Protein AF-X1DY69-F1 (afdb_monomer)

Organism: NCBI:txid412755

Solvent-accessible surface area (backbone atoms only — not comparable to full-atom values): 6921 Å² total; per-residue (Å²): 137,83,84,81,84,79,81,90,80,87,80,80,92,73,84,82,73,91,69,88,71,72,81,78,70,73,78,84,70,74,70,54,72,68,55,48,51,52,51,53,50,49,52,49,42,49,50,51,37,48,61,37,5,77,75,42,35,67,41,40,54,68,51,47,30,70,76,49,75,39,61,68,73,64,37,51,53,46,54,52,53,35,56,77,64,65,55,43,48,70,83,46,101,53,31,40,25,22,62,59,8,53,54,45,43,50,54,53,52,69,72,75,107

Foldseek 3Di:
DDDDDDDDDDDDDDPPDDDDPDPPPPPPPPPDVVVVVLVVLLVQLLVQQVVCLQVLHKDFLVRSCVRSVDDDPSSVVSVVVCVVVVQWDAPDPGITHGPSSVVVPVVVVVVVD

Radius of gyration: 26.83 Å; Cα contacts (8 Å, |Δi|>4): 87; chains: 1; bounding box: 42×51×78 Å

Sequence (113 aa):
MPWVSVEKKVIGTVELREEGVPPVVPPVVPPSPIIASFIDEHRKLKAIIDKHGTRGECVTRGTMESEGEVMGERMDMHIQKFKEHDVFESITEEGFCGKEALKRLKTKLEVEL

pLDDT: mean 74.64, std 17.35, range [32.94, 93.62]

Nearest PDB structures (foldseek):
  2lnb-assembly1_A  TM=8.850E-01  e=1.743E-02  Homo sapiens
  7wup-assembly1_B  TM=5.433E-01  e=1.054E-01  Apiospora montagnei NRRL 25634
  4qvg-assembly1_A  TM=5.053E-01  e=9.265E-02  Streptosporangium sibiricum
  7wdq-assembly2_D  TM=5.499E-01  e=1.762E-01  Nisaea denitrificans DSM 18348
  2r3s-assembly1_B  TM=4.977E-01  e=2.429E-01  Nostoc punctiforme PCC 73102

Mean predicted aligned error: 14.54 Å

Secondary structure (DSSP, 8-state):
------------------------PPP--PPPHHHHHHHHHHHHHHHHHHHHHTTT-PEEHHHHHHHH---HHHHHHHHHHHHHTT-EEESSSSEEEEHHHHHHHHHHHHHH-

Structure (mmCIF, N/CA/C/O backbone):
data_AF-X1DY69-F1
#
_entry.id   AF-X1DY69-F1
#
loop_
_atom_site.group_PDB
_atom_site.id
_atom_site.type_symbol
_atom_site.label_atom_id
_atom_site.label_alt_id
_atom_site.label_comp_id
_atom_site.label_asym_id
_atom_site.label_entity_id
_atom_site.label_seq_id
_atom_site.pdbx_PDB_ins_code
_atom_site.Cartn_x
_atom_site.Cartn_y
_atom_site.Cartn_z
_atom_site.occupancy
_atom_site.B_iso_or_equiv
_atom_site.auth_seq_id
_atom_site.auth_comp_id
_atom_site.auth_asym_id
_atom_site.auth_atom_id
_atom_site.pdbx_PDB_model_num
ATOM 1 N N . MET A 1 1 ? -27.008 42.119 -35.459 1.00 38.09 1 MET A N 1
ATOM 2 C CA . MET A 1 1 ? -25.534 42.232 -35.535 1.00 38.09 1 MET A CA 1
ATOM 3 C C . MET A 1 1 ? -25.020 41.143 -36.470 1.00 38.09 1 MET A C 1
ATOM 5 O O . MET A 1 1 ? -25.661 40.100 -36.534 1.00 38.09 1 MET A O 1
ATOM 9 N N . PRO A 1 2 ? -24.008 41.443 -37.293 1.00 42.91 2 PRO A N 1
ATOM 10 C CA . PRO A 1 2 ? -23.859 40.899 -38.640 1.00 42.91 2 PRO A CA 1
ATOM 11 C C . PRO A 1 2 ? -23.109 39.564 -38.674 1.00 42.91 2 PRO A C 1
ATOM 13 O O . PRO A 1 2 ? -22.113 39.381 -37.982 1.00 42.91 2 PRO A O 1
ATOM 16 N N . TRP A 1 3 ? -23.565 38.668 -39.548 1.00 32.94 3 TRP A N 1
ATOM 17 C CA . TRP A 1 3 ? -22.788 37.528 -40.020 1.00 32.94 3 TRP A CA 1
ATOM 18 C C . TRP A 1 3 ? -21.900 38.037 -41.154 1.00 32.94 3 TRP A C 1
ATOM 20 O O . TRP A 1 3 ? -22.392 38.351 -42.237 1.00 32.94 3 TRP A O 1
ATOM 30 N N . VAL A 1 4 ? -20.603 38.181 -40.895 1.00 46.66 4 VAL A N 1
ATOM 31 C CA . VAL A 1 4 ? -19.625 38.452 -41.952 1.00 46.66 4 VAL A CA 1
ATOM 32 C C . VAL A 1 4 ? -19.338 37.122 -42.639 1.00 46.66 4 VAL A C 1
ATOM 34 O O . VAL A 1 4 ? -18.714 36.233 -42.066 1.00 46.66 4 VAL A O 1
ATOM 37 N N . SER A 1 5 ? -19.848 36.982 -43.861 1.00 48.22 5 SER A N 1
ATOM 38 C CA . SER A 1 5 ? -19.438 35.923 -44.778 1.00 48.22 5 SER A CA 1
ATOM 39 C C . SER A 1 5 ? -18.033 36.244 -45.270 1.00 48.22 5 SER A C 1
ATOM 41 O O . SER A 1 5 ? -17.827 37.296 -45.870 1.00 48.22 5 SER A O 1
ATOM 43 N N . VAL A 1 6 ? -17.077 35.354 -45.011 1.00 42.38 6 VAL A N 1
ATOM 44 C CA . VAL A 1 6 ? -15.742 35.426 -45.612 1.00 42.38 6 VAL A CA 1
ATOM 45 C C . VAL A 1 6 ? -15.635 34.341 -46.675 1.00 42.38 6 VAL A C 1
ATOM 47 O O . VAL A 1 6 ? -15.990 33.181 -46.466 1.00 42.38 6 VAL A O 1
ATOM 50 N N . GLU A 1 7 ? -15.219 34.798 -47.848 1.00 45.50 7 GLU A N 1
ATOM 51 C CA . GLU A 1 7 ? -15.306 34.157 -49.148 1.00 45.50 7 GLU A CA 1
ATOM 52 C C . GLU A 1 7 ? -14.455 32.885 -49.269 1.00 45.50 7 GLU A C 1
ATOM 54 O O . GLU A 1 7 ? -13.296 32.819 -48.855 1.00 45.50 7 GLU A O 1
ATOM 59 N N . LYS A 1 8 ? -15.031 31.877 -49.932 1.00 48.97 8 LYS A N 1
ATOM 60 C CA . LYS A 1 8 ? -14.325 30.697 -50.439 1.00 48.97 8 LYS A CA 1
ATOM 61 C C . LYS A 1 8 ? -13.375 31.118 -51.560 1.00 48.97 8 LYS A C 1
ATOM 63 O O . LYS A 1 8 ? -13.828 31.471 -52.646 1.00 48.97 8 LYS A O 1
ATOM 68 N N . LYS A 1 9 ? -12.068 30.960 -51.346 1.00 41.47 9 LYS A N 1
ATOM 69 C CA . LYS A 1 9 ? -11.077 30.924 -52.428 1.00 41.47 9 LYS A CA 1
ATOM 70 C C . LYS A 1 9 ? -10.537 29.503 -52.550 1.00 41.47 9 LYS A C 1
ATOM 72 O O . LYS A 1 9 ? -9.738 29.051 -51.740 1.00 41.47 9 LYS A O 1
ATOM 77 N N . VAL A 1 10 ? -11.056 28.786 -53.542 1.00 51.62 10 VAL A N 1
ATOM 78 C CA . VAL A 1 10 ? -10.620 27.441 -53.929 1.00 51.62 10 VAL A CA 1
ATOM 79 C C . VAL A 1 10 ? -9.338 27.579 -54.745 1.00 51.62 10 VAL A C 1
ATOM 81 O O . VAL A 1 10 ? -9.346 28.254 -55.772 1.00 51.62 10 VAL A O 1
ATOM 84 N N . ILE A 1 11 ? -8.251 26.939 -54.317 1.00 42.50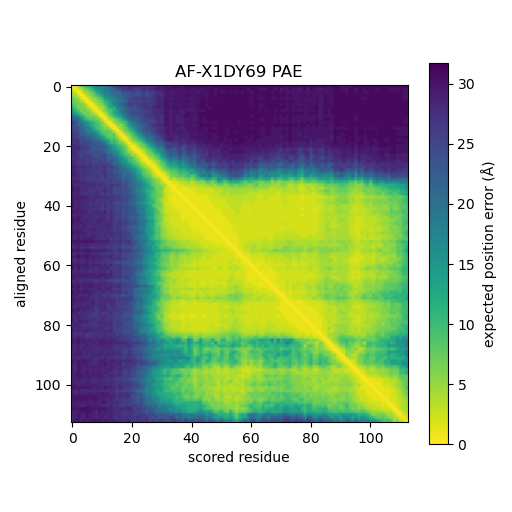 11 ILE A N 1
ATOM 85 C CA . ILE A 1 11 ? -7.083 26.688 -55.166 1.00 42.50 11 ILE A CA 1
ATOM 86 C C . ILE A 1 11 ? -6.631 25.255 -54.893 1.00 42.50 11 ILE A C 1
ATOM 88 O O . ILE A 1 11 ? -6.218 24.941 -53.782 1.00 42.50 11 ILE A O 1
ATOM 92 N N . GLY A 1 12 ? -6.704 24.413 -55.922 1.00 38.62 12 GLY A N 1
ATOM 93 C CA . GLY A 1 12 ? -6.018 23.124 -55.959 1.00 38.62 12 GLY A CA 1
ATOM 94 C C . GLY A 1 12 ? -6.945 21.917 -55.898 1.00 38.62 12 GLY A C 1
ATOM 95 O O . GLY A 1 12 ? -7.306 21.440 -54.829 1.00 38.62 12 GLY A O 1
ATOM 96 N N . THR A 1 13 ? -7.283 21.395 -57.073 1.00 50.69 13 THR A N 1
ATOM 97 C CA . THR A 1 13 ? -7.699 20.007 -57.288 1.00 50.69 13 THR A CA 1
ATOM 98 C C . THR A 1 13 ? -6.618 19.063 -56.765 1.00 50.69 13 THR A C 1
ATOM 100 O O . THR A 1 13 ? -5.518 19.033 -57.314 1.00 50.69 13 THR A O 1
ATOM 103 N N . VAL A 1 14 ? -6.926 18.289 -55.727 1.00 45.84 14 VAL A N 1
ATOM 104 C CA . VAL A 1 14 ? -6.148 17.100 -55.369 1.00 45.84 14 VAL A CA 1
ATOM 105 C C . VAL A 1 14 ? -7.012 15.911 -55.748 1.00 45.84 14 VAL A C 1
ATOM 107 O O . VAL A 1 14 ? -8.079 15.704 -55.170 1.00 45.84 14 VAL A O 1
ATOM 110 N N . GLU A 1 15 ? -6.585 15.186 -56.778 1.00 44.50 15 GLU A N 1
ATOM 111 C CA . GLU A 1 15 ? -7.167 13.899 -57.131 1.00 44.50 15 GLU A CA 1
ATOM 112 C C . GLU A 1 15 ? -7.070 12.979 -55.909 1.00 44.50 15 GLU A C 1
ATOM 114 O O . GLU A 1 15 ? -5.982 12.618 -55.458 1.00 44.50 15 GLU A O 1
ATOM 119 N N . LEU A 1 16 ? -8.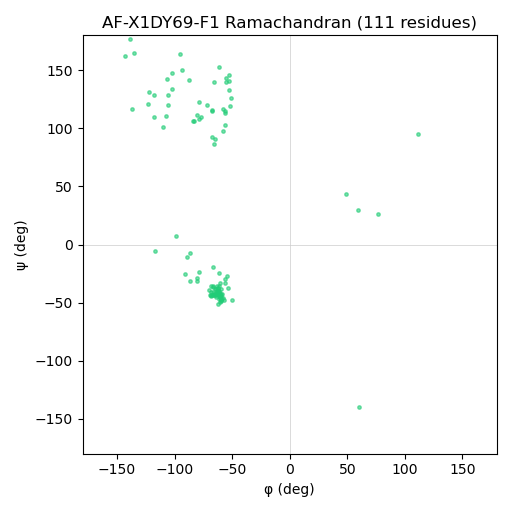227 12.642 -55.342 1.00 45.97 16 LEU A N 1
ATOM 120 C CA . LEU A 1 16 ? -8.367 11.597 -54.338 1.00 45.97 16 LEU A CA 1
ATOM 121 C C . LEU A 1 16 ? -8.080 10.263 -55.024 1.00 45.97 16 LEU A C 1
ATOM 123 O O . LEU A 1 16 ? -8.971 9.641 -55.599 1.00 45.97 16 LEU A O 1
ATOM 127 N N . ARG A 1 17 ? -6.822 9.826 -54.972 1.00 41.22 17 ARG A N 1
ATOM 128 C CA . ARG A 1 17 ? -6.497 8.415 -55.140 1.00 41.22 17 ARG A CA 1
ATOM 129 C C . ARG A 1 17 ? -6.666 7.763 -53.772 1.00 41.22 17 ARG A C 1
ATOM 131 O O . ARG A 1 17 ? -5.874 7.998 -52.864 1.00 41.22 17 ARG A O 1
ATOM 138 N N . GLU A 1 18 ? -7.744 7.000 -53.623 1.00 54.53 18 GLU A N 1
ATOM 139 C CA . GLU A 1 18 ? -7.871 5.999 -52.568 1.00 54.53 18 GLU A CA 1
ATOM 140 C C . GLU A 1 18 ? -6.718 5.004 -52.718 1.00 54.53 18 GLU A C 1
ATOM 142 O O . GLU A 1 18 ? -6.779 4.080 -53.524 1.00 54.53 18 GLU A O 1
ATOM 147 N N . GLU A 1 19 ? -5.653 5.186 -51.948 1.00 46.88 19 GLU A N 1
ATOM 148 C CA . GLU A 1 19 ? -4.794 4.072 -51.574 1.00 46.88 19 GLU A CA 1
ATOM 149 C C . GLU A 1 19 ? -4.865 3.948 -50.061 1.00 46.88 19 GLU A C 1
ATOM 151 O O . GLU A 1 19 ? -4.430 4.825 -49.312 1.00 46.88 19 GLU A O 1
ATOM 156 N N . GLY A 1 20 ? -5.524 2.874 -49.625 1.00 51.16 20 GLY A N 1
ATOM 157 C CA . GLY A 1 20 ? -5.694 2.528 -48.228 1.00 51.16 20 GLY A CA 1
ATOM 158 C C . GLY A 1 20 ? -4.340 2.424 -47.546 1.00 51.16 20 GLY A C 1
ATOM 159 O O . GLY A 1 20 ? -3.642 1.423 -47.676 1.00 51.16 20 GLY A O 1
ATOM 160 N N . VAL A 1 21 ? -3.986 3.455 -46.787 1.00 47.03 21 VAL A N 1
ATOM 161 C CA . VAL A 1 21 ? -2.951 3.345 -45.769 1.00 47.03 21 VAL A CA 1
ATOM 162 C C . VAL A 1 21 ? -3.625 2.622 -44.603 1.00 47.03 21 VAL A C 1
ATOM 164 O O . VAL A 1 21 ? -4.529 3.202 -43.990 1.00 47.03 21 VAL A O 1
ATOM 167 N N . PRO A 1 22 ? -3.282 1.353 -44.307 1.00 56.06 22 PRO A N 1
ATOM 168 C CA . PRO A 1 22 ? -3.785 0.718 -43.099 1.00 56.06 22 PRO A CA 1
ATOM 169 C C . PRO A 1 22 ? -3.403 1.610 -41.912 1.00 56.06 22 PRO A C 1
ATOM 171 O O . PRO A 1 22 ? -2.325 2.214 -41.946 1.00 56.06 22 PRO A O 1
ATOM 174 N N . PRO A 1 23 ? -4.257 1.740 -40.878 1.00 54.91 23 PRO A N 1
ATOM 175 C CA . PRO A 1 23 ? -3.901 2.516 -39.703 1.00 54.91 23 PRO A CA 1
ATOM 176 C C . PRO A 1 23 ? -2.544 2.013 -39.225 1.00 54.91 23 PRO A C 1
ATOM 178 O O . PRO A 1 23 ? -2.385 0.823 -38.949 1.00 54.91 23 PRO A O 1
ATOM 181 N N . VAL A 1 24 ? -1.551 2.904 -39.203 1.00 55.34 24 VAL A N 1
ATOM 182 C CA . VAL A 1 24 ? -0.250 2.612 -38.614 1.00 55.34 24 VAL A CA 1
ATOM 183 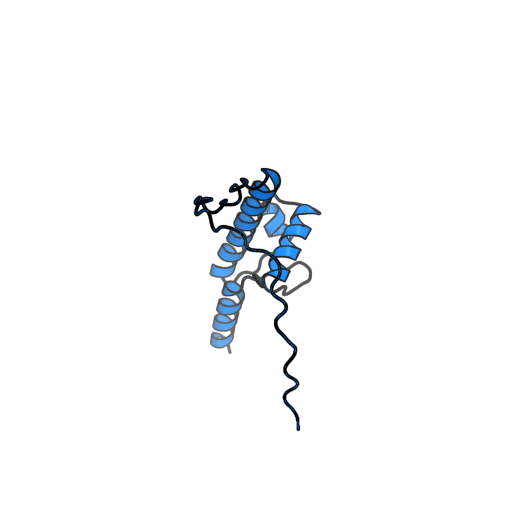C C . VAL A 1 24 ? -0.536 2.417 -37.136 1.00 55.34 24 VAL A C 1
ATOM 185 O O . VAL A 1 24 ? -0.610 3.375 -36.370 1.00 55.34 24 VAL A O 1
ATOM 188 N N . VAL A 1 25 ? -0.806 1.170 -36.753 1.00 62.34 25 VAL A N 1
ATOM 189 C CA . VAL A 1 25 ? -0.867 0.776 -35.356 1.00 62.34 25 VAL A CA 1
ATOM 190 C C . VAL A 1 25 ? 0.513 1.141 -34.825 1.00 62.34 25 VAL A C 1
ATOM 192 O O . VAL A 1 25 ? 1.500 0.630 -35.369 1.00 62.34 25 VAL A O 1
ATOM 195 N N . PRO A 1 26 ? 0.628 2.073 -33.860 1.00 60.53 26 PRO A N 1
ATOM 196 C CA . PRO A 1 26 ? 1.926 2.364 -33.282 1.00 60.53 26 PRO A CA 1
ATOM 197 C C . PRO A 1 26 ? 2.508 1.021 -32.836 1.00 60.53 26 PRO A C 1
ATOM 199 O O . PRO A 1 26 ? 1.763 0.217 -32.260 1.00 60.53 26 PRO A O 1
ATOM 202 N N . PRO A 1 27 ? 3.779 0.718 -33.161 1.00 56.62 27 PRO A N 1
ATOM 203 C CA . PRO A 1 27 ? 4.374 -0.532 -32.730 1.00 56.62 27 PRO A CA 1
ATOM 204 C C . PRO A 1 27 ? 4.133 -0.645 -31.229 1.00 56.62 27 PRO A C 1
ATOM 206 O O . PRO A 1 27 ? 4.411 0.298 -30.486 1.00 56.62 27 PRO A O 1
ATOM 209 N N . VAL A 1 28 ? 3.542 -1.761 -30.796 1.00 62.53 28 VAL A N 1
ATOM 210 C CA . VAL A 1 28 ? 3.415 -2.084 -29.376 1.00 62.53 28 VAL A CA 1
ATOM 211 C C . VAL A 1 28 ? 4.841 -2.307 -28.901 1.00 62.53 28 VAL A C 1
ATOM 213 O O . VAL A 1 28 ? 5.373 -3.409 -28.994 1.00 62.53 28 VAL A O 1
ATOM 216 N N . VAL A 1 29 ? 5.510 -1.222 -28.516 1.00 61.78 29 VAL A N 1
ATOM 217 C CA . VAL A 1 29 ? 6.863 -1.282 -27.987 1.00 61.78 29 VAL A CA 1
ATOM 218 C C . VAL A 1 29 ? 6.717 -1.995 -26.649 1.00 61.78 29 VAL A C 1
ATOM 220 O O . VAL A 1 29 ? 6.019 -1.470 -25.773 1.00 61.78 29 VAL A O 1
ATOM 223 N N . PRO A 1 30 ? 7.284 -3.204 -26.483 1.00 62.50 30 PRO A N 1
ATOM 224 C CA . PRO A 1 30 ? 7.251 -3.856 -25.188 1.00 62.50 30 PRO A CA 1
ATOM 225 C C . PRO A 1 30 ? 7.868 -2.892 -24.169 1.00 62.50 30 PRO A C 1
ATOM 227 O O . PRO A 1 30 ? 8.837 -2.197 -24.504 1.00 62.50 30 PRO A O 1
ATOM 230 N N . PRO A 1 31 ? 7.302 -2.792 -22.953 1.00 65.06 31 PRO A N 1
ATOM 231 C CA . PRO A 1 31 ? 7.878 -1.938 -21.929 1.00 65.06 31 PRO A CA 1
ATOM 232 C C . PRO A 1 31 ? 9.352 -2.300 -21.780 1.00 65.06 31 PRO A C 1
ATOM 234 O O . PRO A 1 31 ? 9.720 -3.477 -21.855 1.00 65.06 31 PRO A O 1
ATOM 237 N N . SER A 1 32 ? 10.202 -1.288 -21.598 1.00 79.50 32 SER A N 1
ATOM 238 C CA . SER A 1 32 ? 11.611 -1.557 -21.336 1.00 79.50 32 SER A CA 1
ATOM 239 C C . SER A 1 32 ? 11.711 -2.533 -20.153 1.00 79.50 32 SER A C 1
ATOM 241 O O . SER A 1 32 ? 10.874 -2.479 -19.246 1.00 79.50 32 SER A O 1
ATOM 243 N N . PRO A 1 33 ? 12.704 -3.435 -20.126 1.00 82.44 33 PRO A N 1
ATOM 244 C CA . PRO A 1 33 ? 12.831 -4.422 -19.051 1.00 82.44 33 PRO A CA 1
ATOM 245 C C . PRO A 1 33 ? 12.864 -3.779 -17.652 1.00 82.44 33 PRO A C 1
ATOM 247 O O . PRO A 1 33 ? 12.395 -4.374 -16.690 1.00 82.44 33 PRO A O 1
ATOM 250 N N . ILE A 1 34 ? 13.328 -2.528 -17.561 1.00 83.88 34 ILE A N 1
ATOM 251 C CA . ILE A 1 34 ? 13.319 -1.704 -16.344 1.00 83.88 34 ILE A CA 1
ATOM 252 C C . ILE A 1 34 ? 11.890 -1.319 -15.931 1.00 83.88 34 ILE A C 1
ATOM 254 O O . ILE A 1 34 ? 11.533 -1.386 -14.756 1.00 83.88 34 ILE A O 1
ATOM 258 N N . ILE A 1 35 ? 11.054 -0.916 -16.891 1.00 84.94 35 ILE A N 1
ATOM 259 C CA . ILE A 1 35 ? 9.645 -0.592 -16.633 1.00 84.94 35 ILE A CA 1
ATOM 260 C C . ILE A 1 35 ? 8.889 -1.859 -16.230 1.00 84.94 35 ILE A C 1
ATOM 262 O O . ILE A 1 35 ? 8.096 -1.817 -15.294 1.00 84.94 35 ILE A O 1
ATOM 266 N N . ALA A 1 36 ? 9.156 -2.988 -16.892 1.00 86.75 36 ALA A N 1
ATOM 267 C CA . ALA A 1 36 ? 8.549 -4.266 -16.537 1.00 86.75 36 ALA A CA 1
ATOM 268 C C . ALA A 1 36 ? 8.886 -4.666 -15.089 1.00 86.75 36 ALA A C 1
ATOM 270 O O . ALA A 1 36 ? 7.969 -4.923 -14.310 1.00 86.75 36 ALA A O 1
ATOM 271 N N . SER A 1 37 ? 10.164 -4.599 -14.690 1.00 90.31 37 SER A N 1
ATOM 272 C CA . SER A 1 37 ? 10.561 -4.908 -13.308 1.00 90.31 37 SER A CA 1
ATOM 273 C C . SER A 1 37 ? 9.922 -3.965 -12.292 1.00 90.31 37 SER A C 1
ATOM 275 O O . SER A 1 37 ? 9.462 -4.411 -11.245 1.00 90.31 37 SER A O 1
ATOM 277 N N . PHE A 1 38 ? 9.839 -2.669 -12.608 1.00 91.19 38 PHE A N 1
ATOM 278 C CA . PHE A 1 38 ? 9.190 -1.695 -11.730 1.00 91.19 38 PHE A CA 1
ATOM 279 C C . PHE A 1 38 ? 7.697 -2.002 -11.544 1.00 91.19 38 PHE A C 1
ATOM 281 O O . PHE A 1 38 ? 7.168 -1.893 -10.440 1.00 91.19 38 PHE A O 1
ATOM 288 N N . ILE A 1 39 ? 6.997 -2.408 -12.606 1.00 89.62 39 ILE A N 1
ATOM 289 C CA . ILE A 1 39 ? 5.581 -2.788 -12.521 1.00 89.62 39 ILE A CA 1
ATOM 290 C C . ILE A 1 39 ? 5.404 -4.029 -11.640 1.00 89.62 39 ILE A C 1
ATOM 292 O O . ILE A 1 39 ? 4.491 -4.055 -10.811 1.00 89.62 39 ILE A O 1
ATOM 296 N N . ASP A 1 40 ? 6.258 -5.038 -11.797 1.00 92.62 40 ASP A N 1
ATOM 297 C CA . ASP A 1 40 ? 6.168 -6.277 -11.021 1.00 92.62 40 ASP A CA 1
ATOM 298 C C . ASP A 1 40 ? 6.450 -6.046 -9.532 1.00 92.62 40 ASP A C 1
ATOM 300 O O . ASP A 1 40 ? 5.686 -6.502 -8.676 1.00 92.62 40 ASP A O 1
ATOM 304 N N . GLU A 1 41 ? 7.469 -5.252 -9.209 1.00 93.62 41 GLU A N 1
ATOM 305 C CA . GLU A 1 41 ? 7.757 -4.815 -7.839 1.00 93.62 41 GLU A CA 1
ATOM 306 C C . GLU A 1 41 ? 6.585 -4.036 -7.243 1.00 93.62 41 GLU A C 1
ATOM 308 O O . GLU A 1 41 ? 6.123 -4.334 -6.140 1.00 93.62 41 GLU A O 1
ATOM 313 N N . HIS A 1 42 ? 6.033 -3.083 -7.996 1.00 91.44 42 HIS A N 1
ATOM 314 C CA . HIS A 1 42 ? 4.900 -2.287 -7.539 1.00 91.44 42 HIS A CA 1
ATOM 315 C C . HIS A 1 42 ? 3.668 -3.160 -7.260 1.00 91.44 42 HIS A C 1
ATOM 317 O O . HIS A 1 42 ? 2.973 -2.977 -6.258 1.00 91.44 42 HIS A O 1
ATOM 323 N N . ARG A 1 43 ? 3.415 -4.167 -8.103 1.00 91.00 43 ARG A N 1
ATOM 324 C CA . ARG A 1 43 ? 2.350 -5.156 -7.879 1.00 91.00 43 ARG A CA 1
ATOM 325 C C . ARG A 1 43 ? 2.602 -5.996 -6.632 1.00 91.00 43 ARG A C 1
ATOM 327 O O . ARG A 1 43 ? 1.662 -6.223 -5.870 1.00 91.00 43 ARG A O 1
ATOM 334 N N . LYS A 1 44 ? 3.844 -6.427 -6.398 1.00 92.75 44 LYS A N 1
ATOM 335 C CA . LYS A 1 44 ? 4.232 -7.186 -5.199 1.00 92.75 44 LYS A CA 1
ATOM 336 C C . LYS A 1 44 ? 3.994 -6.368 -3.928 1.00 92.75 44 LYS A C 1
ATOM 338 O O . LYS A 1 44 ? 3.347 -6.856 -3.004 1.00 92.75 44 LYS A O 1
ATOM 343 N N . LEU A 1 45 ? 4.424 -5.107 -3.913 1.00 91.62 45 LEU A N 1
ATOM 344 C CA . LEU A 1 45 ? 4.202 -4.189 -2.790 1.00 91.62 45 LEU A CA 1
ATOM 345 C C . LEU A 1 45 ? 2.712 -3.963 -2.521 1.00 91.62 45 LEU A C 1
ATOM 347 O O . LEU A 1 45 ? 2.270 -4.041 -1.375 1.00 91.62 45 LEU A O 1
ATOM 351 N N . LYS A 1 46 ? 1.912 -3.784 -3.577 1.00 89.75 46 LYS A N 1
ATOM 352 C CA . LYS A 1 46 ? 0.454 -3.681 -3.449 1.00 89.75 46 LYS A CA 1
ATOM 353 C C . LYS A 1 46 ? -0.148 -4.936 -2.816 1.00 89.75 46 LYS A C 1
ATOM 355 O O . LYS A 1 46 ? -0.987 -4.827 -1.929 1.00 89.75 46 LYS A O 1
ATOM 360 N N . ALA A 1 47 ? 0.289 -6.121 -3.238 1.00 90.31 47 ALA A N 1
ATOM 361 C CA . ALA A 1 47 ? -0.208 -7.379 -2.688 1.00 90.31 47 ALA A CA 1
ATOM 362 C C . ALA A 1 47 ? 0.124 -7.541 -1.194 1.00 90.31 47 ALA A C 1
ATOM 364 O O . ALA A 1 47 ? -0.700 -8.063 -0.444 1.00 90.31 47 ALA A O 1
ATOM 365 N N . ILE A 1 48 ? 1.292 -7.064 -0.748 1.00 90.88 48 ILE A N 1
ATOM 366 C CA . ILE A 1 48 ? 1.665 -7.034 0.676 1.00 90.88 48 ILE A CA 1
ATOM 367 C C . ILE A 1 48 ? 0.692 -6.136 1.447 1.00 90.88 48 ILE A C 1
ATOM 369 O O . ILE A 1 48 ? 0.082 -6.587 2.420 1.00 90.88 48 ILE A O 1
ATOM 373 N N . ILE A 1 49 ? 0.474 -4.907 0.972 1.00 88.12 49 ILE A N 1
ATOM 374 C CA . ILE A 1 49 ? -0.468 -3.956 1.582 1.00 88.12 49 ILE A CA 1
ATOM 375 C C . ILE A 1 49 ? -1.877 -4.558 1.659 1.00 88.12 49 ILE A C 1
ATOM 377 O O . ILE A 1 49 ? -2.495 -4.540 2.723 1.00 88.12 49 ILE A O 1
ATOM 381 N N . ASP A 1 50 ? -2.370 -5.144 0.567 1.00 88.25 50 ASP A N 1
ATOM 382 C CA . ASP A 1 50 ? -3.701 -5.756 0.508 1.00 88.25 50 ASP A CA 1
ATOM 383 C C . ASP A 1 50 ? -3.809 -6.950 1.481 1.00 88.25 50 ASP A C 1
ATOM 385 O O . ASP A 1 50 ? -4.787 -7.076 2.223 1.00 88.25 50 ASP A O 1
ATOM 389 N N . LYS A 1 51 ? -2.782 -7.808 1.556 1.00 89.94 51 LYS A N 1
ATOM 390 C CA . LYS A 1 51 ? -2.741 -8.972 2.460 1.00 89.94 51 LYS A CA 1
ATOM 391 C C . LYS A 1 51 ? -2.793 -8.570 3.934 1.00 89.94 51 LYS A C 1
ATOM 393 O O . LYS A 1 51 ? -3.467 -9.233 4.724 1.00 89.94 51 LYS A O 1
ATOM 398 N N . HIS A 1 52 ? -2.072 -7.531 4.338 1.00 88.00 52 HIS A N 1
ATOM 399 C CA . HIS A 1 52 ? -2.169 -6.984 5.699 1.00 88.00 52 HIS A CA 1
ATOM 400 C C . HIS A 1 52 ? -3.515 -6.273 5.905 1.00 88.00 52 HIS A C 1
ATOM 402 O O . HIS A 1 52 ? -4.200 -6.505 6.903 1.00 88.00 52 HIS A O 1
ATOM 408 N N . GLY A 1 53 ? -4.001 -5.555 4.893 1.00 85.50 53 GLY A N 1
ATOM 409 C CA . GLY A 1 53 ? -5.289 -4.873 4.953 1.00 85.50 53 GLY A CA 1
ATOM 410 C C . GLY A 1 53 ? -6.488 -5.800 5.148 1.00 85.50 53 GLY A C 1
ATOM 411 O O . GLY A 1 53 ? -7.391 -5.467 5.911 1.00 85.50 53 GLY A O 1
ATOM 412 N N . THR A 1 54 ? -6.487 -7.008 4.576 1.00 85.94 54 THR A N 1
ATOM 413 C CA . THR A 1 54 ? -7.556 -8.001 4.833 1.00 85.94 54 THR A CA 1
ATOM 414 C C . THR A 1 54 ? -7.653 -8.433 6.302 1.00 85.94 54 THR A C 1
ATOM 416 O O . THR A 1 54 ? -8.733 -8.815 6.761 1.00 85.94 54 THR A O 1
ATOM 419 N N . ARG A 1 55 ? -6.560 -8.317 7.064 1.00 84.88 55 ARG A N 1
ATOM 420 C CA . ARG A 1 55 ? -6.515 -8.567 8.515 1.00 84.88 55 ARG A CA 1
ATOM 421 C C . ARG A 1 55 ? -6.901 -7.331 9.341 1.00 84.88 55 ARG A C 1
ATOM 423 O O . ARG A 1 55 ? -7.140 -7.440 10.544 1.00 84.88 55 ARG A O 1
ATOM 430 N N . GLY A 1 56 ? -7.070 -6.181 8.686 1.00 81.19 56 GLY A N 1
ATOM 431 C CA . GLY A 1 56 ? -7.263 -4.883 9.330 1.00 81.19 56 GLY A CA 1
ATOM 432 C C . GLY A 1 56 ? -5.956 -4.307 9.874 1.00 81.19 56 GLY A C 1
ATOM 433 O O . GLY A 1 56 ? -5.991 -3.562 10.845 1.00 81.19 56 GLY A O 1
ATOM 434 N N . GLU A 1 57 ? -4.820 -4.693 9.292 1.00 85.62 57 GLU A N 1
ATOM 435 C CA . GLU A 1 57 ? -3.485 -4.265 9.708 1.00 85.62 57 GLU A CA 1
ATOM 436 C C . GLU A 1 57 ? -2.911 -3.268 8.695 1.00 85.62 57 GLU A C 1
ATOM 438 O O . GLU A 1 57 ? -3.100 -3.400 7.482 1.00 85.62 57 GLU A O 1
ATOM 443 N N . CYS A 1 58 ? -2.198 -2.272 9.208 1.00 88.25 58 CYS A N 1
ATOM 444 C CA . CYS A 1 58 ? -1.413 -1.338 8.413 1.00 88.25 58 CYS A CA 1
ATOM 445 C C . CYS A 1 58 ? 0.027 -1.827 8.295 1.00 88.25 58 CYS A C 1
ATOM 447 O O . CYS A 1 58 ? 0.541 -2.473 9.208 1.00 88.25 58 CYS A O 1
ATOM 449 N N . VAL A 1 59 ? 0.688 -1.495 7.192 1.00 90.19 59 VAL A N 1
ATOM 450 C CA . VAL A 1 59 ? 2.082 -1.879 6.952 1.00 90.19 59 VAL A CA 1
ATOM 451 C C . VAL A 1 59 ? 3.010 -0.705 7.198 1.00 90.19 59 VAL A C 1
ATOM 453 O O . VAL A 1 59 ? 2.654 0.443 6.942 1.00 90.19 59 VAL A O 1
ATOM 456 N N . THR A 1 60 ?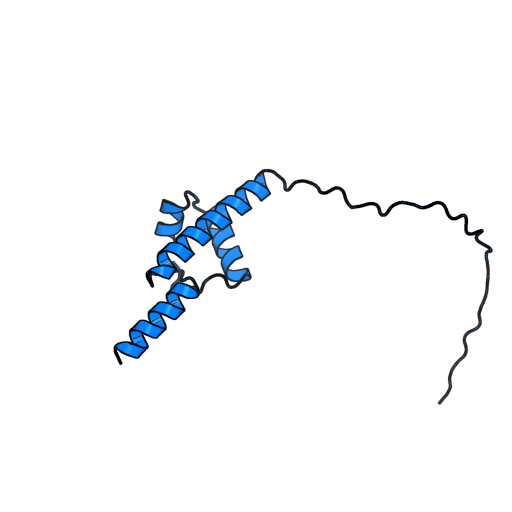 4.219 -0.986 7.671 1.00 90.94 60 THR A N 1
ATOM 457 C CA . THR A 1 60 ? 5.270 0.028 7.768 1.00 90.94 60 THR A CA 1
ATOM 458 C C . THR A 1 60 ? 6.178 -0.013 6.545 1.00 90.94 60 THR A C 1
ATOM 460 O O . THR A 1 60 ? 6.226 -1.018 5.824 1.00 90.94 60 THR A O 1
ATOM 463 N N . ARG A 1 61 ? 6.960 1.052 6.333 1.00 88.88 61 ARG A N 1
ATOM 464 C CA . ARG A 1 61 ? 8.060 1.056 5.357 1.00 88.88 61 ARG A CA 1
ATOM 465 C C . ARG A 1 61 ? 8.968 -0.162 5.532 1.00 88.88 61 ARG A C 1
ATOM 467 O O . ARG A 1 61 ? 9.209 -0.866 4.560 1.00 88.88 61 ARG A O 1
ATOM 474 N N . GLY A 1 62 ? 9.386 -0.465 6.762 1.00 88.25 62 GLY A N 1
ATOM 475 C CA . GLY A 1 62 ? 10.244 -1.620 7.046 1.00 88.25 62 GLY A CA 1
ATOM 476 C C . GLY A 1 62 ? 9.621 -2.960 6.636 1.00 88.25 62 GLY A C 1
ATOM 477 O O . GLY A 1 62 ? 10.308 -3.815 6.083 1.00 88.25 62 GLY A O 1
ATOM 478 N N . THR A 1 63 ? 8.309 -3.138 6.826 1.00 89.81 63 THR A N 1
ATOM 479 C CA . THR A 1 63 ? 7.594 -4.337 6.353 1.00 89.81 63 THR A CA 1
ATOM 480 C C . THR A 1 63 ? 7.588 -4.424 4.830 1.00 89.81 63 THR A C 1
ATOM 482 O O . THR A 1 63 ? 7.845 -5.490 4.275 1.00 89.81 63 THR A O 1
ATOM 485 N N . MET A 1 64 ? 7.335 -3.309 4.141 1.00 89.31 64 MET A N 1
ATOM 486 C CA . MET A 1 64 ? 7.368 -3.272 2.677 1.00 89.31 64 MET A CA 1
ATOM 487 C C . MET A 1 64 ? 8.769 -3.538 2.125 1.00 89.31 64 MET A C 1
ATOM 489 O O . MET A 1 64 ? 8.895 -4.234 1.123 1.00 89.31 64 MET A O 1
ATOM 493 N N . GLU A 1 65 ? 9.815 -3.026 2.770 1.00 91.75 65 GLU A N 1
ATOM 494 C CA . GLU A 1 65 ? 11.199 -3.270 2.358 1.00 91.75 65 GLU A CA 1
ATOM 495 C C . GLU A 1 65 ? 11.593 -4.735 2.583 1.00 91.75 65 GLU A C 1
ATOM 497 O O . GLU A 1 65 ? 12.145 -5.376 1.686 1.00 91.75 65 GLU A O 1
ATOM 502 N N . SER A 1 66 ? 11.230 -5.296 3.740 1.00 91.38 66 SER A N 1
ATOM 503 C CA . SER A 1 66 ? 11.546 -6.680 4.097 1.00 91.38 66 SER A CA 1
ATOM 504 C C . SER A 1 66 ? 10.784 -7.714 3.265 1.00 91.38 66 SER A C 1
ATOM 506 O O . SER A 1 66 ? 11.373 -8.714 2.869 1.00 91.38 66 SER A O 1
ATOM 508 N N . GLU A 1 67 ? 9.482 -7.529 3.030 1.00 90.88 67 GLU A N 1
ATOM 509 C CA . GLU A 1 67 ? 8.663 -8.488 2.269 1.00 90.88 67 GLU A CA 1
ATOM 510 C C . GLU A 1 67 ? 8.727 -8.228 0.754 1.00 90.88 67 GLU A C 1
ATOM 512 O O . GLU A 1 67 ? 8.616 -9.146 -0.065 1.00 90.88 67 GLU A O 1
ATOM 517 N N . GLY A 1 68 ? 8.886 -6.962 0.366 1.00 87.88 68 GLY A N 1
ATOM 518 C CA . GLY A 1 68 ? 8.941 -6.529 -1.025 1.00 87.88 68 GLY A CA 1
ATOM 519 C C . GLY A 1 68 ? 10.288 -6.778 -1.685 1.00 87.88 68 GLY A C 1
ATOM 520 O O . GLY A 1 68 ? 10.314 -6.947 -2.901 1.00 87.88 68 GLY A O 1
ATOM 521 N N . GLU A 1 69 ? 11.369 -6.881 -0.903 1.00 91.38 69 GLU A N 1
ATOM 522 C CA . GLU A 1 69 ? 12.760 -6.953 -1.388 1.00 91.38 69 GLU A CA 1
ATOM 523 C C . GLU A 1 69 ? 13.154 -5.720 -2.221 1.00 91.38 69 GLU A C 1
ATOM 525 O O . GLU A 1 69 ? 13.985 -5.787 -3.125 1.00 91.38 69 GLU A O 1
ATOM 530 N N . VAL A 1 70 ? 12.544 -4.573 -1.918 1.00 89.38 70 VAL A N 1
ATOM 531 C CA . VAL A 1 70 ? 12.825 -3.283 -2.556 1.00 89.38 70 VAL A CA 1
ATOM 532 C C . VAL A 1 70 ? 13.232 -2.306 -1.464 1.00 89.38 70 VAL A C 1
ATOM 534 O O . VAL A 1 70 ? 12.551 -2.219 -0.453 1.00 89.38 70 VAL A O 1
ATOM 537 N N . MET A 1 71 ? 14.333 -1.574 -1.640 1.00 91.75 71 MET A N 1
ATOM 538 C CA . MET A 1 71 ? 14.889 -0.705 -0.594 1.00 91.75 71 MET A CA 1
ATOM 539 C C . MET A 1 71 ? 15.295 0.668 -1.140 1.00 91.75 71 MET A C 1
ATOM 541 O O . MET A 1 71 ? 15.439 0.853 -2.353 1.00 91.75 71 MET A O 1
ATOM 545 N N . GLY A 1 72 ? 15.510 1.619 -0.228 1.00 90.12 72 GLY A N 1
ATOM 546 C CA . GLY A 1 72 ? 16.081 2.934 -0.531 1.00 90.12 72 GLY A CA 1
ATOM 547 C C . GLY A 1 72 ? 15.245 3.743 -1.525 1.00 90.12 72 GLY A C 1
ATOM 548 O O . GLY A 1 72 ? 14.017 3.697 -1.492 1.00 90.12 72 GLY A O 1
ATOM 549 N N . GLU A 1 73 ? 15.919 4.436 -2.445 1.00 90.81 73 GLU A N 1
ATOM 550 C CA . GLU A 1 73 ? 15.291 5.336 -3.426 1.00 90.81 73 GLU A CA 1
ATOM 551 C C . GLU A 1 73 ? 14.227 4.633 -4.286 1.00 90.81 73 GLU A C 1
ATOM 553 O O . GLU A 1 73 ? 13.198 5.213 -4.629 1.00 90.81 73 GLU A O 1
ATOM 558 N N . ARG A 1 74 ? 14.419 3.344 -4.587 1.00 91.38 74 ARG A N 1
ATOM 559 C CA . ARG A 1 74 ? 13.445 2.573 -5.368 1.00 91.38 74 ARG A CA 1
ATOM 560 C C . ARG A 1 74 ? 12.143 2.343 -4.599 1.00 91.38 74 ARG A C 1
ATOM 562 O O . ARG A 1 74 ? 11.067 2.401 -5.191 1.00 91.38 74 ARG A O 1
ATOM 569 N N . MET A 1 75 ? 12.227 2.146 -3.283 1.00 91.62 75 MET A N 1
ATOM 570 C CA . MET A 1 75 ? 11.050 2.092 -2.413 1.00 91.62 75 MET A CA 1
ATOM 571 C C . MET A 1 75 ? 10.348 3.455 -2.365 1.00 91.62 75 MET A C 1
ATOM 573 O O . MET A 1 75 ? 9.124 3.514 -2.495 1.00 91.62 75 MET A O 1
ATOM 577 N N . ASP A 1 76 ? 11.108 4.549 -2.266 1.00 90.81 76 ASP A N 1
ATOM 578 C CA . ASP A 1 76 ? 10.554 5.910 -2.277 1.00 90.81 76 ASP A CA 1
ATOM 579 C C . ASP A 1 76 ? 9.761 6.196 -3.557 1.00 90.81 76 ASP A C 1
ATOM 581 O O . ASP A 1 76 ? 8.641 6.710 -3.494 1.00 90.81 76 ASP A O 1
ATOM 585 N N . MET A 1 77 ? 10.276 5.768 -4.714 1.00 91.00 77 MET A N 1
ATOM 586 C CA . MET A 1 77 ? 9.561 5.875 -5.988 1.00 91.00 77 MET A CA 1
ATOM 587 C C . MET A 1 77 ? 8.224 5.121 -5.976 1.00 91.00 77 MET A C 1
ATOM 589 O O . MET A 1 77 ? 7.217 5.643 -6.464 1.00 91.00 77 MET A O 1
ATOM 593 N N . HIS A 1 78 ? 8.175 3.905 -5.421 1.00 91.06 78 HIS A N 1
ATOM 594 C CA . HIS A 1 78 ? 6.915 3.165 -5.318 1.00 91.06 78 HIS A CA 1
ATOM 595 C C . HIS A 1 78 ? 5.934 3.832 -4.358 1.00 91.06 78 HIS A C 1
ATOM 597 O O . HIS A 1 78 ? 4.758 3.954 -4.700 1.00 91.06 78 HIS A O 1
ATOM 603 N N . I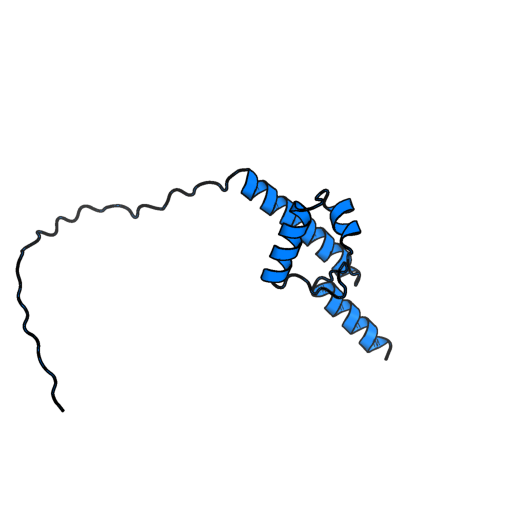LE A 1 79 ? 6.401 4.295 -3.195 1.00 88.38 79 ILE A N 1
ATOM 604 C CA . ILE A 1 79 ? 5.572 5.016 -2.218 1.00 88.38 79 ILE A CA 1
ATOM 605 C C . ILE A 1 79 ? 4.967 6.261 -2.864 1.00 88.38 79 ILE A C 1
ATOM 607 O O . ILE A 1 79 ? 3.764 6.498 -2.737 1.00 88.38 79 ILE A O 1
ATOM 611 N N . GLN A 1 80 ? 5.769 7.032 -3.599 1.00 88.88 80 GLN A N 1
ATOM 612 C CA . GLN A 1 80 ? 5.286 8.204 -4.320 1.00 88.88 80 GLN A CA 1
ATOM 613 C C . GLN A 1 80 ? 4.214 7.826 -5.349 1.00 88.88 80 GLN A C 1
ATOM 615 O O . GLN A 1 80 ? 3.151 8.448 -5.380 1.00 88.88 80 GLN A O 1
ATOM 620 N N . LYS A 1 81 ? 4.433 6.763 -6.133 1.00 88.62 81 LYS A N 1
ATOM 621 C CA . LYS A 1 81 ? 3.442 6.285 -7.109 1.00 88.62 81 LYS A CA 1
ATOM 622 C C . LYS A 1 81 ? 2.141 5.834 -6.461 1.00 88.62 81 LYS A C 1
ATOM 624 O O . LYS A 1 81 ? 1.065 6.119 -6.977 1.00 88.62 81 LYS A O 1
ATOM 629 N N . PHE A 1 82 ? 2.208 5.172 -5.315 1.00 86.50 82 PHE A N 1
ATOM 630 C CA . PHE A 1 82 ? 1.001 4.784 -4.601 1.00 86.50 82 PHE A CA 1
ATOM 631 C C . PHE A 1 82 ? 0.215 5.981 -4.049 1.00 86.50 82 PHE A C 1
ATOM 633 O O . PHE A 1 82 ? -1.016 5.947 -4.089 1.00 86.50 82 PHE A O 1
ATOM 640 N N . LYS A 1 83 ? 0.904 7.035 -3.584 1.00 83.00 83 LYS A N 1
ATOM 641 C CA . LYS A 1 83 ? 0.273 8.295 -3.152 1.00 83.00 83 LYS A CA 1
ATOM 642 C C . LYS A 1 83 ? -0.427 9.005 -4.313 1.00 83.00 83 LYS A C 1
ATOM 644 O O . LYS A 1 83 ? -1.551 9.463 -4.151 1.00 83.00 83 LYS A O 1
ATOM 649 N N . GLU A 1 84 ? 0.199 9.050 -5.491 1.00 84.56 84 GLU A N 1
ATOM 650 C CA . GLU A 1 84 ? -0.397 9.638 -6.706 1.00 84.56 84 GLU A CA 1
ATOM 651 C C . GLU A 1 84 ? -1.692 8.928 -7.135 1.00 84.56 84 GLU A C 1
ATOM 653 O O . GLU A 1 84 ? -2.604 9.563 -7.661 1.00 84.56 84 GLU A O 1
ATOM 658 N N . HIS A 1 85 ? -1.780 7.616 -6.907 1.00 77.69 85 HIS A N 1
ATOM 659 C CA . HIS A 1 85 ? -2.920 6.790 -7.309 1.00 77.69 85 HIS A CA 1
ATOM 660 C C . HIS A 1 85 ? -3.925 6.506 -6.182 1.00 77.69 85 HIS A C 1
ATOM 662 O O . HIS A 1 85 ? -4.837 5.702 -6.387 1.00 77.69 85 HIS A O 1
ATOM 668 N N . ASP A 1 86 ? -3.771 7.144 -5.015 1.00 67.62 86 ASP A N 1
ATOM 669 C CA . ASP A 1 86 ? -4.655 6.982 -3.851 1.00 67.62 86 ASP A CA 1
ATOM 670 C C . ASP A 1 86 ? -4.914 5.494 -3.516 1.00 67.62 86 ASP A C 1
ATOM 672 O O . ASP A 1 86 ? -6.044 5.036 -3.311 1.00 67.62 86 ASP A O 1
ATOM 676 N N . VAL A 1 87 ? -3.853 4.683 -3.564 1.00 67.00 87 VAL A N 1
ATOM 677 C CA . VAL A 1 87 ? -3.937 3.229 -3.323 1.00 67.00 87 VAL A CA 1
ATOM 678 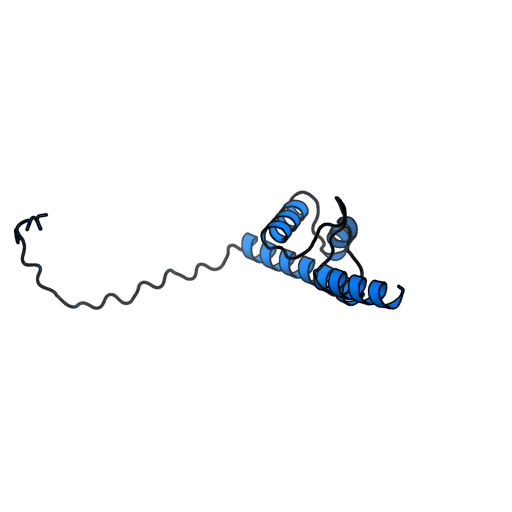C C . VAL A 1 87 ? -3.971 2.927 -1.822 1.00 67.00 87 VAL A C 1
ATOM 680 O O . VAL A 1 87 ? -4.589 1.949 -1.394 1.00 67.00 87 VAL A O 1
ATOM 683 N N . PHE A 1 88 ? -3.353 3.790 -1.018 1.00 73.38 88 PHE A N 1
ATOM 684 C CA . PHE A 1 88 ? -3.342 3.723 0.436 1.00 73.38 88 PHE A CA 1
ATOM 685 C C . PHE A 1 88 ? -3.404 5.115 1.052 1.00 73.38 88 PHE A C 1
ATOM 687 O O . PHE A 1 88 ? -3.049 6.107 0.417 1.00 73.38 88 PHE A O 1
ATOM 694 N N . GLU A 1 89 ? -3.764 5.153 2.328 1.00 74.62 89 GLU A N 1
ATOM 695 C CA . GLU A 1 89 ? -3.659 6.342 3.162 1.00 74.62 89 GLU A CA 1
ATOM 696 C C . GLU A 1 89 ? -2.432 6.206 4.067 1.00 74.62 89 GLU A C 1
ATOM 698 O O . GLU A 1 89 ? -2.183 5.145 4.654 1.00 74.62 89 GLU A O 1
ATOM 703 N N . SER A 1 90 ? -1.629 7.264 4.154 1.00 70.81 90 SER A N 1
ATOM 704 C CA . SER A 1 90 ? -0.548 7.336 5.134 1.00 70.81 90 SER A CA 1
ATOM 705 C C . SER A 1 90 ? -1.135 7.753 6.478 1.00 70.81 90 SER A C 1
ATOM 707 O O . SER A 1 90 ? -1.569 8.895 6.620 1.00 70.81 90 SER A O 1
ATOM 709 N N . ILE A 1 91 ? -1.141 6.846 7.456 1.00 64.38 91 ILE A N 1
ATOM 710 C CA . ILE A 1 91 ? -1.560 7.169 8.830 1.00 64.38 91 ILE A CA 1
ATOM 711 C C . ILE A 1 91 ? -0.418 7.853 9.593 1.00 64.38 91 ILE A C 1
ATOM 713 O O . ILE A 1 91 ? -0.661 8.711 10.438 1.00 64.38 91 ILE A O 1
ATOM 717 N N . THR A 1 92 ? 0.831 7.508 9.278 1.00 68.88 92 THR A N 1
ATOM 718 C CA . THR A 1 92 ? 2.042 8.141 9.825 1.00 68.88 92 THR A CA 1
ATOM 719 C C . THR A 1 92 ? 3.090 8.321 8.723 1.00 68.88 92 THR A C 1
ATOM 721 O O . THR A 1 92 ? 2.874 7.894 7.589 1.00 68.88 92 THR A O 1
ATOM 724 N N . GLU A 1 93 ? 4.236 8.942 9.036 1.00 67.31 93 GLU A N 1
ATOM 725 C CA . GLU A 1 93 ? 5.342 9.125 8.076 1.00 67.31 93 GLU A CA 1
ATOM 726 C C . GLU A 1 93 ? 5.843 7.798 7.479 1.00 67.31 93 GLU A C 1
ATOM 728 O O . GLU A 1 93 ? 6.255 7.756 6.320 1.00 67.31 93 G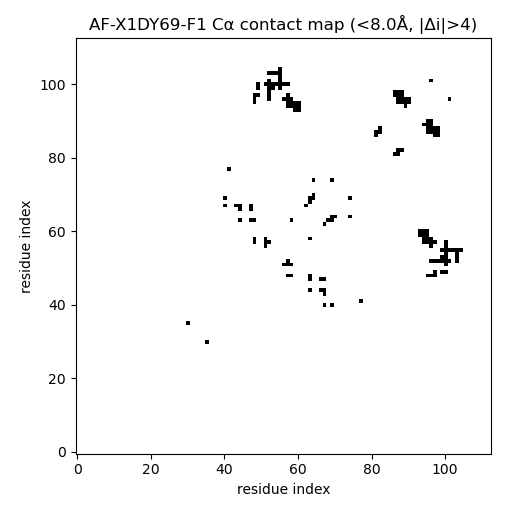LU A O 1
ATOM 733 N N . GLU A 1 94 ? 5.736 6.707 8.241 1.00 74.31 94 GLU A N 1
ATOM 734 C CA . GLU A 1 94 ? 6.195 5.372 7.844 1.00 74.31 94 GLU A CA 1
ATOM 735 C C . GLU A 1 94 ? 5.071 4.332 7.737 1.00 74.31 94 GLU A C 1
ATOM 737 O O . GLU A 1 94 ? 5.339 3.195 7.352 1.00 74.31 94 GLU A O 1
ATOM 742 N N . GLY A 1 95 ? 3.836 4.687 8.104 1.00 78.25 95 GLY A N 1
ATOM 743 C CA . GLY A 1 95 ? 2.695 3.778 8.207 1.00 78.25 95 GLY A CA 1
ATOM 744 C C . GLY A 1 95 ? 1.703 3.958 7.064 1.00 78.25 95 GLY A C 1
ATOM 745 O O . GLY A 1 95 ? 1.09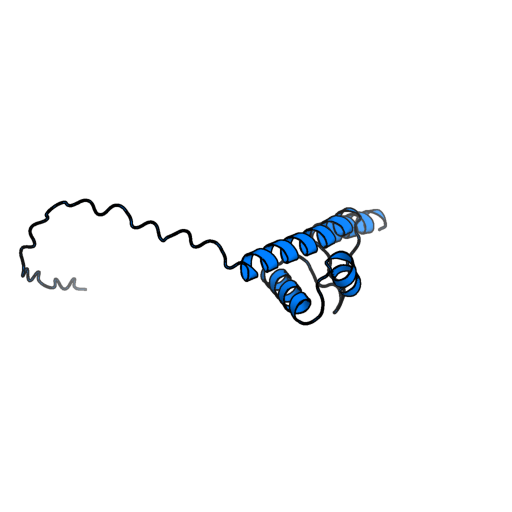8 5.021 6.915 1.00 78.25 95 GLY A O 1
ATOM 746 N N . PHE A 1 96 ? 1.492 2.892 6.298 1.00 84.44 96 PHE A N 1
ATOM 747 C CA . PHE A 1 96 ? 0.639 2.851 5.117 1.00 84.44 96 PHE A CA 1
ATOM 748 C C . PHE A 1 96 ? -0.507 1.865 5.318 1.00 84.44 96 PHE A C 1
ATOM 750 O O . PHE A 1 96 ? -0.300 0.699 5.661 1.00 84.44 96 PHE A O 1
ATOM 757 N N . CYS A 1 97 ? -1.731 2.313 5.067 1.00 84.19 97 CYS A N 1
ATOM 758 C CA . CYS A 1 97 ? -2.919 1.486 5.221 1.00 84.19 97 CYS A CA 1
ATOM 759 C C . CYS A 1 97 ? -3.679 1.429 3.910 1.00 84.19 97 CYS A C 1
ATOM 761 O O . CYS A 1 97 ? -4.121 2.448 3.378 1.00 84.19 97 CYS A O 1
ATOM 763 N N . GLY A 1 98 ? -3.859 0.216 3.392 1.00 83.06 98 GLY A N 1
ATOM 764 C CA . GLY A 1 98 ? -4.754 0.005 2.263 1.00 83.06 98 GLY A CA 1
ATOM 765 C C . GLY A 1 98 ? -6.189 0.398 2.626 1.00 83.06 98 GLY A C 1
ATOM 766 O O . GLY A 1 98 ? -6.606 0.294 3.783 1.00 83.06 98 GLY A O 1
ATOM 767 N N . LYS A 1 99 ? -6.978 0.789 1.623 1.00 81.50 99 LYS A N 1
ATOM 768 C CA . LYS A 1 99 ? -8.395 1.165 1.797 1.00 81.50 99 LYS A CA 1
ATOM 769 C C . LYS A 1 99 ? -9.221 0.089 2.515 1.00 81.50 99 LYS A C 1
ATOM 771 O O . LYS A 1 99 ? -10.062 0.402 3.353 1.00 81.50 99 LYS A O 1
ATOM 776 N N . GLU A 1 100 ? -8.944 -1.184 2.237 1.00 79.94 100 GLU A N 1
ATOM 777 C CA . GLU A 1 100 ? -9.589 -2.313 2.921 1.00 79.94 100 GLU A CA 1
ATOM 778 C C . GLU A 1 100 ? -9.211 -2.412 4.407 1.00 79.94 100 GLU A C 1
ATOM 780 O O . GLU A 1 100 ? -10.070 -2.728 5.232 1.00 79.94 100 GLU A O 1
ATOM 785 N N . ALA A 1 101 ? -7.961 -2.090 4.764 1.00 81.69 101 ALA A N 1
ATOM 786 C CA . ALA A 1 101 ? -7.512 -2.056 6.155 1.00 81.69 101 ALA A CA 1
ATOM 787 C C . ALA A 1 101 ? -8.322 -1.027 6.946 1.00 81.69 101 ALA A C 1
ATOM 789 O O . ALA A 1 101 ? -8.895 -1.347 7.987 1.00 81.69 101 ALA A O 1
ATOM 790 N N . LEU A 1 102 ? -8.433 0.184 6.395 1.00 81.81 102 LEU A N 1
ATOM 791 C CA . LEU A 1 102 ? -9.184 1.291 6.986 1.00 81.81 102 LEU A CA 1
ATOM 792 C C . LEU A 1 102 ? -10.664 0.961 7.132 1.00 81.81 102 LEU A C 1
ATOM 794 O O . LEU A 1 102 ? -11.250 1.194 8.187 1.00 81.81 102 LEU A O 1
ATOM 798 N N . LYS A 1 103 ? -11.268 0.367 6.099 1.00 83.25 103 LYS A N 1
ATOM 799 C CA . LYS A 1 103 ? -12.670 -0.053 6.138 1.00 83.25 103 LYS A CA 1
ATOM 800 C C . LYS A 1 103 ? -12.918 -1.062 7.261 1.00 83.25 103 LYS A C 1
ATOM 802 O O . LYS A 1 103 ? -13.865 -0.902 8.024 1.00 83.25 103 LYS A O 1
ATOM 807 N N . ARG A 1 104 ? -12.049 -2.067 7.400 1.00 80.81 104 ARG A N 1
ATOM 808 C CA . ARG A 1 104 ? -12.149 -3.085 8.460 1.00 80.81 104 ARG A CA 1
ATOM 809 C C . ARG A 1 104 ? -11.888 -2.514 9.848 1.00 80.81 104 ARG A C 1
ATOM 811 O O . ARG A 1 104 ? -12.599 -2.877 10.781 1.00 80.81 104 ARG A O 1
ATOM 818 N N . LEU A 1 105 ? -10.901 -1.631 9.984 1.00 79.56 105 LEU A N 1
ATOM 819 C CA . LEU A 1 105 ? -10.615 -0.926 11.235 1.00 79.56 105 LEU A CA 1
ATOM 820 C C . LEU A 1 105 ? -11.812 -0.083 11.673 1.00 79.56 105 LEU A C 1
ATOM 822 O O . LEU A 1 105 ? -12.228 -0.175 12.824 1.00 79.56 105 LEU A O 1
ATOM 826 N N . LYS A 1 106 ? -12.424 0.656 10.743 1.00 81.69 106 LYS A N 1
ATOM 827 C CA . LYS A 1 106 ? -13.628 1.445 11.010 1.00 81.69 106 LYS A CA 1
ATOM 828 C C . LYS A 1 106 ? -14.783 0.571 11.498 1.00 81.69 106 LYS A C 1
ATOM 830 O O . LYS A 1 106 ? -15.374 0.879 12.523 1.00 81.69 106 LYS A O 1
ATOM 835 N N . THR A 1 107 ? -15.055 -0.548 10.823 1.00 80.69 107 THR A N 1
ATOM 836 C CA . THR A 1 107 ? -16.112 -1.477 11.252 1.00 80.69 107 THR A CA 1
ATOM 837 C C . THR A 1 107 ? -15.836 -2.083 12.629 1.00 80.69 107 THR A C 1
ATOM 839 O O . THR A 1 107 ? -16.770 -2.247 13.402 1.00 80.69 107 THR A O 1
ATOM 842 N N . LYS A 1 108 ? -14.579 -2.405 12.968 1.00 76.75 108 LYS A N 1
ATOM 843 C CA . LYS A 1 108 ? -14.235 -2.889 14.318 1.00 76.75 108 LYS A CA 1
ATOM 844 C C . LYS A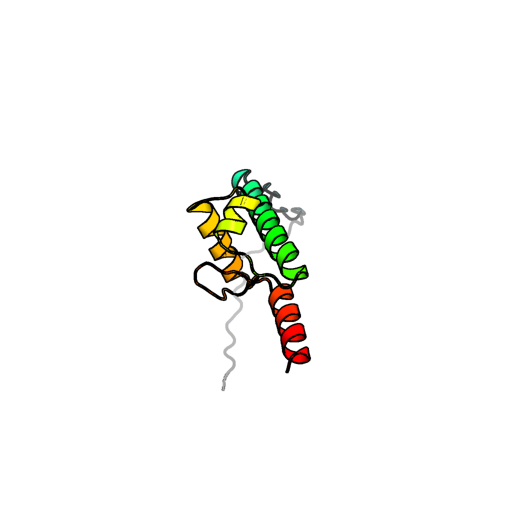 1 108 ? -14.498 -1.820 15.384 1.00 76.75 108 LYS A C 1
ATOM 846 O O . LYS A 1 108 ? -15.124 -2.126 16.389 1.00 76.75 108 LYS A O 1
ATOM 851 N N . LEU A 1 109 ? -14.082 -0.578 15.133 1.00 77.12 109 LEU A N 1
ATOM 852 C CA . LEU A 1 109 ? -14.292 0.541 16.058 1.00 77.12 109 LEU A CA 1
ATOM 853 C C . LEU A 1 109 ? -15.779 0.869 16.259 1.00 77.12 109 LEU A C 1
ATOM 855 O O . LEU A 1 109 ? -16.184 1.160 17.375 1.00 77.12 109 LEU A O 1
ATOM 859 N N . GLU A 1 110 ? -16.599 0.788 15.208 1.00 75.31 110 GLU A N 1
ATOM 860 C CA . GLU A 1 110 ? -18.057 0.989 15.292 1.00 75.31 110 GLU A CA 1
ATOM 861 C C . GLU A 1 110 ? -18.784 -0.104 16.093 1.00 75.31 110 GLU A C 1
ATOM 863 O O . GLU A 1 110 ? -19.917 0.108 16.508 1.00 75.31 110 GLU A O 1
ATOM 868 N N . VAL A 1 111 ? -18.166 -1.273 16.291 1.00 73.56 111 VAL A N 1
ATOM 869 C CA . VAL A 1 111 ? -18.720 -2.368 17.107 1.00 73.56 111 VAL A CA 1
ATOM 870 C C . VAL A 1 111 ? -18.280 -2.265 18.573 1.00 73.56 111 VAL A C 1
ATOM 872 O O . VAL A 1 111 ? -18.966 -2.782 19.452 1.00 73.56 111 VAL A O 1
ATOM 875 N N . GLU A 1 112 ? -17.139 -1.628 18.844 1.00 61.53 112 GLU A N 1
ATOM 876 C CA . GLU A 1 112 ? -16.589 -1.452 20.197 1.00 61.53 112 GLU A CA 1
ATOM 877 C C . GLU A 1 112 ? -17.081 -0.174 20.910 1.00 61.53 112 GLU A C 1
ATOM 879 O O . GLU A 1 112 ? -16.860 -0.037 22.115 1.00 61.53 112 GLU A O 1
ATOM 884 N N . LEU A 1 113 ? -17.748 0.735 20.187 1.00 51.38 113 LEU A N 1
ATOM 885 C CA . LEU A 1 113 ? -18.400 1.956 20.692 1.00 51.38 113 LEU A CA 1
ATOM 886 C C . LEU A 1 113 ? -19.904 1.749 20.912 1.00 51.38 113 LEU A C 1
ATOM 888 O O . LEU A 1 113 ? -20.413 2.300 21.914 1.00 51.38 113 LEU A O 1
#